Protein AF-A0A1Q7MFV3-F1 (afdb_monomer)

Radius of gyration: 17.22 Å; Cα contacts (8 Å, |Δi|>4): 51; chains: 1; bounding box: 36×25×49 Å

Foldseek 3Di:
DPPAWDWDADPVGIDTHGNVCVVVVVVLVVLVVVLVVVLVVCVVVVHDPCVVLVVVVQVVVCVVPVPRDSQNSCVVVVNDSPD

Mean predicted aligned error: 7.72 Å

Nearest PDB structures (foldseek):
  3k4i-assembly1_C  TM=9.367E-01  e=6.908E-01  Pseudomonas syringae pv. tomato
  4uzx-assembly1_A  TM=3.897E-01  e=1.420E+00  Saccharomyces cerevisiae
  2rp4-assembly1_A  TM=3.007E-01  e=9.484E+00  Drosophila melanogaster

Secondary structure (DSSP, 8-state):
--TTEEEEE-SS-EEEEEGGGHHHHHHHHHHHHHHHHHHHHHHHTT--HHHHTTHHHHHHHHHH-TT--HHHHHHHHT-----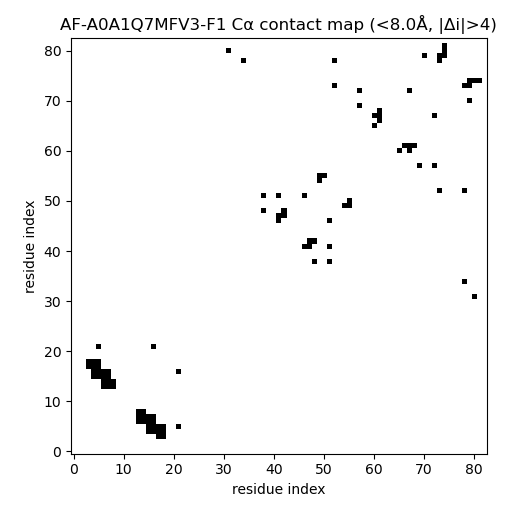

Structure (mmCIF, N/CA/C/O backbone):
data_AF-A0A1Q7MFV3-F1
#
_entry.id   AF-A0A1Q7MFV3-F1
#
loop_
_atom_site.group_PDB
_atom_site.id
_atom_site.type_symbol
_atom_site.label_atom_id
_atom_site.label_alt_id
_atom_site.label_comp_id
_atom_site.label_asym_id
_atom_site.label_entity_id
_atom_site.label_seq_id
_atom_site.pdbx_PDB_ins_code
_atom_site.Cartn_x
_atom_site.Cartn_y
_atom_site.Cartn_z
_atom_site.occupancy
_atom_site.B_iso_or_equiv
_atom_site.auth_seq_id
_atom_site.auth_comp_id
_atom_site.auth_asym_id
_atom_site.auth_atom_id
_atom_site.pdbx_PDB_model_num
ATOM 1 N N . MET A 1 1 ? 13.896 5.697 -22.540 1.00 49.62 1 MET A N 1
ATOM 2 C CA . MET A 1 1 ? 13.693 4.286 -22.900 1.00 49.62 1 MET A CA 1
ATOM 3 C C . MET A 1 1 ? 15.015 3.720 -23.363 1.00 49.62 1 MET A C 1
ATOM 5 O O . MET A 1 1 ? 15.388 3.821 -24.521 1.00 49.62 1 MET A O 1
ATOM 9 N N . ASN A 1 2 ? 15.775 3.237 -22.399 1.00 51.25 2 ASN A N 1
ATOM 10 C CA . ASN A 1 2 ? 16.742 2.168 -22.567 1.00 51.25 2 ASN A CA 1
ATOM 11 C C . ASN A 1 2 ? 15.9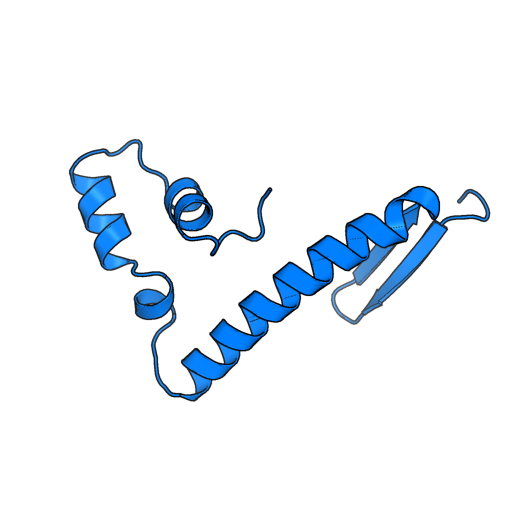40 0.900 -22.918 1.00 51.25 2 ASN A C 1
ATOM 13 O O . ASN A 1 2 ? 14.867 0.696 -22.359 1.00 51.25 2 ASN A O 1
ATOM 17 N N . ASP A 1 3 ? 16.429 0.074 -23.843 1.00 61.91 3 ASP A N 1
ATOM 18 C CA . ASP A 1 3 ? 15.782 -1.147 -24.380 1.00 61.91 3 ASP A CA 1
ATOM 19 C C . ASP A 1 3 ? 15.607 -2.280 -23.334 1.00 61.91 3 ASP A C 1
ATOM 21 O O . ASP A 1 3 ? 15.621 -3.470 -23.638 1.00 61.91 3 ASP A O 1
ATOM 25 N N . SER A 1 4 ? 15.541 -1.937 -22.050 1.00 77.19 4 SER A N 1
ATOM 26 C CA . SER A 1 4 ? 15.616 -2.863 -20.921 1.00 77.19 4 SER A CA 1
ATOM 27 C C . SER A 1 4 ? 14.705 -2.436 -19.772 1.00 77.19 4 SER A C 1
ATOM 29 O O . SER A 1 4 ? 14.997 -2.748 -18.623 1.00 77.19 4 SER A O 1
ATOM 31 N N . ASP A 1 5 ? 13.610 -1.734 -20.045 1.00 89.00 5 ASP A N 1
ATOM 32 C CA . ASP A 1 5 ? 12.567 -1.486 -19.047 1.00 89.00 5 ASP A CA 1
ATOM 33 C C . ASP A 1 5 ? 11.388 -2.435 -19.305 1.00 89.00 5 ASP A C 1
ATOM 35 O O . ASP A 1 5 ? 10.951 -2.604 -20.444 1.00 89.00 5 ASP A O 1
ATOM 39 N N . ALA A 1 6 ? 10.856 -3.050 -18.250 1.00 91.12 6 ALA A N 1
ATOM 40 C CA . ALA A 1 6 ? 9.543 -3.678 -18.304 1.00 91.12 6 ALA A CA 1
ATOM 41 C C . ALA A 1 6 ? 8.451 -2.621 -18.149 1.00 91.12 6 ALA A C 1
ATOM 43 O O . ALA A 1 6 ? 8.602 -1.647 -17.409 1.00 91.12 6 ALA A O 1
ATOM 44 N N . VAL A 1 7 ? 7.333 -2.844 -18.834 1.00 94.62 7 VAL A N 1
ATOM 45 C CA . VAL A 1 7 ? 6.184 -1.940 -18.829 1.00 94.62 7 VAL A CA 1
ATOM 46 C C . VAL A 1 7 ? 4.966 -2.697 -18.317 1.00 94.62 7 VAL A C 1
ATOM 48 O O . VAL A 1 7 ? 4.612 -3.740 -18.866 1.00 94.62 7 VAL A O 1
ATOM 51 N N . PHE A 1 8 ? 4.330 -2.167 -17.277 1.00 94.25 8 PHE A N 1
ATOM 52 C CA . PHE A 1 8 ? 3.063 -2.650 -16.728 1.00 94.25 8 PHE A CA 1
ATOM 53 C C . PHE A 1 8 ? 1.978 -1.628 -17.052 1.00 94.25 8 PHE A C 1
ATOM 55 O O . PHE A 1 8 ? 2.220 -0.432 -16.911 1.00 94.25 8 PHE A O 1
ATOM 62 N N . ALA A 1 9 ? 0.810 -2.078 -17.501 1.00 95.94 9 ALA A N 1
ATOM 63 C CA . ALA A 1 9 ? -0.295 -1.193 -17.843 1.00 95.94 9 ALA A CA 1
ATOM 64 C C . ALA A 1 9 ? -1.641 -1.835 -17.500 1.00 95.94 9 ALA A C 1
ATOM 66 O O . ALA A 1 9 ? -1.835 -3.028 -17.745 1.00 95.94 9 ALA A O 1
ATOM 67 N N . ASP A 1 10 ? -2.552 -1.030 -16.974 1.00 95.75 10 ASP A N 1
ATOM 68 C CA . ASP A 1 10 ? -3.946 -1.363 -16.697 1.00 95.75 10 ASP A CA 1
ATOM 69 C C . ASP A 1 10 ? -4.836 -0.122 -16.907 1.00 95.75 10 ASP A C 1
ATOM 71 O O . ASP A 1 10 ? -4.414 0.861 -17.525 1.00 95.75 10 ASP A O 1
ATOM 75 N N . ASP A 1 11 ? -6.082 -0.180 -16.435 1.00 97.56 11 ASP A N 1
ATOM 76 C CA . ASP A 1 11 ? -7.038 0.924 -16.558 1.00 97.56 11 ASP A CA 1
ATOM 77 C C . ASP A 1 11 ? -6.681 2.137 -15.669 1.00 97.56 11 ASP A C 1
ATOM 79 O O . ASP A 1 11 ? -7.194 3.233 -15.906 1.00 97.56 11 ASP A O 1
ATOM 83 N N . ASP A 1 12 ? -5.785 1.973 -14.687 1.00 94.75 12 ASP A N 1
ATOM 84 C CA . ASP A 1 12 ? -5.334 3.030 -13.776 1.00 94.75 12 ASP A CA 1
ATOM 85 C C . ASP A 1 12 ? -4.065 3.740 -14.285 1.00 94.75 12 ASP A C 1
ATOM 87 O O . ASP A 1 12 ? -3.790 4.883 -13.900 1.00 94.75 12 ASP A O 1
ATOM 91 N N . GLY A 1 13 ? -3.299 3.118 -15.191 1.00 96.44 13 GLY A N 1
ATOM 92 C CA . GLY A 1 13 ? -2.206 3.788 -15.895 1.00 96.44 13 GLY A CA 1
ATOM 93 C C . GLY A 1 13 ? -1.101 2.874 -16.417 1.00 96.44 13 GLY A C 1
ATOM 94 O O . GLY A 1 13 ? -1.313 1.713 -16.749 1.00 96.44 13 GLY A O 1
ATOM 95 N N . VAL A 1 14 ? 0.106 3.441 -16.544 1.00 96.62 14 VAL A N 1
ATOM 96 C CA . VAL A 1 14 ? 1.298 2.753 -17.064 1.00 96.62 14 VAL A CA 1
ATOM 97 C C . VAL A 1 14 ? 2.494 3.002 -16.146 1.00 96.62 14 VAL A C 1
ATOM 99 O O . VAL A 1 14 ? 2.801 4.149 -15.818 1.00 96.62 14 VAL A O 1
ATOM 102 N N . LEU A 1 15 ? 3.205 1.935 -15.782 1.00 94.75 15 LEU A N 1
ATOM 103 C CA . LEU A 1 15 ? 4.418 1.953 -14.969 1.00 94.75 15 LEU A CA 1
ATOM 104 C C . LEU A 1 15 ? 5.602 1.362 -15.745 1.00 94.75 15 LEU A C 1
ATOM 106 O O . LEU A 1 15 ? 5.516 0.261 -16.286 1.00 94.75 15 LEU A O 1
ATOM 110 N N . PHE A 1 16 ? 6.730 2.075 -15.742 1.00 94.31 16 PHE A N 1
ATOM 111 C CA . PHE A 1 16 ? 8.001 1.621 -16.310 1.00 94.31 16 PHE A CA 1
ATOM 112 C C . PHE A 1 16 ? 8.945 1.205 -15.185 1.00 94.31 16 PHE A C 1
ATOM 114 O O . PHE A 1 16 ? 9.179 1.976 -14.254 1.00 94.31 16 PHE A O 1
ATOM 121 N N . VAL A 1 17 ? 9.492 -0.004 -15.270 1.00 94.06 17 VAL A N 1
ATOM 122 C CA . VAL A 1 17 ? 10.374 -0.584 -14.254 1.00 94.06 17 VAL A CA 1
ATOM 123 C C . VAL A 1 17 ? 11.663 -1.038 -14.921 1.00 94.06 17 VAL A C 1
ATOM 125 O O . VAL A 1 17 ? 11.632 -1.844 -15.848 1.00 94.06 17 VAL A O 1
ATOM 128 N N . ALA A 1 18 ? 12.803 -0.555 -14.428 1.00 93.50 18 ALA A N 1
ATOM 129 C CA . ALA A 1 18 ? 14.105 -0.992 -14.919 1.00 93.50 18 ALA A CA 1
ATOM 130 C C . ALA A 1 18 ? 14.266 -2.513 -14.750 1.00 93.50 18 ALA A C 1
ATOM 132 O O . ALA A 1 18 ? 13.930 -3.056 -13.695 1.00 93.50 18 ALA A O 1
ATOM 133 N N . SER A 1 19 ? 14.789 -3.215 -15.765 1.00 89.44 19 SER A N 1
ATOM 134 C CA . SER A 1 19 ? 14.838 -4.691 -15.760 1.00 89.44 19 SER A CA 1
ATOM 135 C C . SER A 1 19 ? 15.542 -5.289 -14.547 1.00 89.44 19 SER A C 1
ATOM 137 O O . SER A 1 19 ? 15.133 -6.332 -14.047 1.00 89.44 19 SER A O 1
ATOM 139 N N . ASN A 1 20 ? 16.574 -4.616 -14.041 1.00 92.19 20 ASN A N 1
ATOM 140 C CA . ASN A 1 20 ? 17.322 -5.042 -12.859 1.00 92.19 20 ASN A CA 1
ATOM 141 C C . ASN A 1 20 ? 16.540 -4.912 -11.540 1.00 92.19 20 ASN A C 1
ATOM 143 O O . ASN A 1 20 ? 17.000 -5.427 -10.529 1.00 92.19 20 ASN A O 1
ATOM 147 N N . SER A 1 21 ? 15.390 -4.236 -11.537 1.00 92.56 21 SER A N 1
ATOM 148 C CA . SER A 1 21 ? 14.536 -4.038 -10.3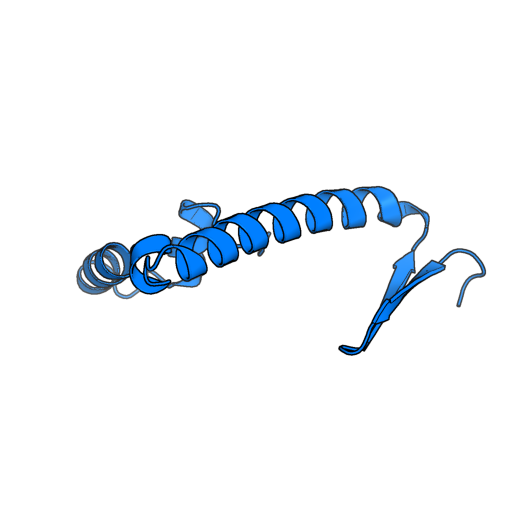60 1.00 92.56 21 SER A CA 1
ATOM 149 C C . SER A 1 21 ? 13.206 -4.792 -10.443 1.00 92.56 21 SER A C 1
ATOM 151 O O . SER A 1 21 ? 12.429 -4.748 -9.492 1.00 92.56 21 SER A O 1
ATOM 153 N N . ILE A 1 22 ? 12.925 -5.496 -11.549 1.00 93.44 22 ILE A N 1
ATOM 154 C CA . ILE A 1 22 ? 11.647 -6.203 -11.751 1.00 93.44 22 ILE A CA 1
ATOM 155 C C . ILE A 1 22 ? 11.374 -7.199 -10.624 1.00 93.44 22 ILE A C 1
ATOM 157 O O . ILE A 1 22 ? 10.256 -7.258 -10.117 1.00 93.44 22 ILE A O 1
ATOM 161 N N . GLU A 1 23 ? 12.373 -7.985 -10.226 1.00 94.06 23 GLU A N 1
ATOM 162 C CA . GLU A 1 23 ? 12.194 -9.021 -9.203 1.00 94.06 23 GLU A CA 1
ATOM 163 C C . GLU A 1 23 ? 11.814 -8.423 -7.843 1.00 94.06 23 GLU A C 1
ATOM 165 O O . GLU A 1 23 ? 10.877 -8.906 -7.201 1.00 94.06 23 GLU A O 1
ATOM 170 N N . ASP A 1 24 ? 12.477 -7.337 -7.444 1.00 94.38 24 ASP A N 1
ATOM 171 C CA . ASP A 1 24 ? 12.189 -6.627 -6.197 1.00 94.38 24 ASP A CA 1
ATOM 172 C C . ASP A 1 24 ? 10.799 -5.985 -6.228 1.00 94.38 24 ASP A C 1
ATOM 174 O O . ASP A 1 24 ? 10.009 -6.164 -5.297 1.00 94.38 24 ASP A O 1
ATOM 178 N N . VAL A 1 25 ? 10.447 -5.319 -7.334 1.00 95.00 25 VAL A N 1
ATOM 179 C CA . VAL A 1 25 ? 9.119 -4.716 -7.514 1.00 95.00 25 VAL A CA 1
ATOM 180 C C . VAL A 1 25 ? 8.025 -5.781 -7.450 1.00 95.00 25 VAL A C 1
ATOM 182 O O . VAL A 1 25 ? 7.049 -5.617 -6.719 1.00 95.00 25 VAL A O 1
ATOM 185 N N . LEU A 1 26 ? 8.190 -6.913 -8.142 1.00 94.50 26 LEU A N 1
ATOM 186 C CA . LEU A 1 26 ? 7.217 -8.009 -8.112 1.00 94.50 26 LEU A CA 1
ATOM 187 C C . LEU A 1 26 ? 7.104 -8.654 -6.728 1.00 94.50 26 LEU A C 1
ATOM 189 O O . LEU A 1 26 ? 6.020 -9.102 -6.346 1.00 94.50 26 LEU A O 1
ATOM 193 N N . LYS A 1 27 ? 8.198 -8.724 -5.967 1.00 95.19 27 LYS A N 1
ATOM 194 C CA . LYS A 1 27 ? 8.183 -9.239 -4.594 1.00 95.19 27 LYS A CA 1
ATOM 195 C C . LYS A 1 27 ? 7.343 -8.346 -3.683 1.00 95.19 27 LYS A C 1
ATOM 197 O O . LYS A 1 27 ? 6.488 -8.867 -2.965 1.00 95.19 27 LYS A O 1
ATOM 202 N N . VAL A 1 28 ? 7.544 -7.029 -3.740 1.00 93.25 28 VAL A N 1
ATOM 203 C CA . VAL A 1 28 ? 6.744 -6.067 -2.967 1.00 93.25 28 VAL A CA 1
ATOM 204 C C . VAL A 1 28 ? 5.288 -6.102 -3.433 1.00 93.25 28 VAL A C 1
ATOM 206 O O . VAL A 1 28 ? 4.399 -6.312 -2.610 1.00 93.25 28 VAL A O 1
ATOM 209 N N . ALA A 1 29 ? 5.031 -6.043 -4.742 1.00 93.62 29 ALA A N 1
ATOM 210 C CA . ALA A 1 29 ? 3.681 -6.084 -5.312 1.00 93.62 29 ALA A CA 1
ATOM 211 C C . ALA A 1 29 ? 2.881 -7.330 -4.885 1.00 93.62 29 ALA A C 1
ATOM 213 O O . ALA A 1 29 ? 1.693 -7.237 -4.580 1.00 93.62 29 ALA A O 1
ATOM 214 N N . LYS A 1 30 ? 3.521 -8.503 -4.784 1.00 94.38 30 LYS A N 1
ATOM 215 C CA . LYS A 1 30 ? 2.872 -9.721 -4.263 1.00 94.38 30 LYS A CA 1
ATOM 216 C C . LYS A 1 30 ? 2.469 -9.596 -2.792 1.00 94.38 30 LYS A C 1
ATOM 218 O O . LYS A 1 30 ? 1.412 -10.099 -2.415 1.00 94.38 30 LYS A O 1
ATOM 223 N N . SER A 1 31 ? 3.291 -8.945 -1.967 1.00 89.75 31 SER A N 1
ATOM 224 C CA . SER A 1 31 ? 2.965 -8.683 -0.558 1.00 89.75 31 SER A CA 1
ATOM 225 C C . SER A 1 31 ? 1.738 -7.775 -0.443 1.00 89.75 31 SER A C 1
ATOM 227 O O . SER A 1 31 ? 0.784 -8.111 0.259 1.00 89.75 31 SER A O 1
ATOM 229 N N . ILE A 1 32 ? 1.729 -6.687 -1.219 1.00 89.88 32 ILE A N 1
ATOM 230 C CA . ILE A 1 32 ? 0.624 -5.723 -1.332 1.00 89.88 32 ILE A CA 1
ATOM 231 C C . ILE A 1 32 ? -0.676 -6.437 -1.708 1.00 89.88 32 ILE A C 1
ATOM 233 O O . ILE A 1 32 ? -1.640 -6.427 -0.943 1.00 89.88 32 ILE A O 1
ATOM 237 N N . SER A 1 33 ? -0.664 -7.142 -2.841 1.00 90.69 33 SER A N 1
ATOM 238 C CA . SER A 1 33 ? -1.843 -7.827 -3.378 1.00 90.69 33 SER A CA 1
ATOM 239 C C . SER A 1 33 ? -2.407 -8.872 -2.409 1.00 90.69 33 SER A C 1
ATOM 241 O O . SER A 1 33 ? -3.623 -9.025 -2.284 1.00 90.69 33 SER A O 1
ATOM 243 N N . SER A 1 34 ? -1.539 -9.573 -1.671 1.00 90.75 34 SER A N 1
ATOM 244 C CA . SER A 1 34 ? -1.974 -10.507 -0.631 1.00 90.75 34 SER A CA 1
ATOM 245 C C . SER A 1 34 ? -2.735 -9.789 0.486 1.00 90.75 34 SER A C 1
ATOM 247 O O . SER A 1 34 ? -3.835 -10.212 0.844 1.00 90.75 34 SER A O 1
ATOM 249 N N . VAL A 1 35 ? -2.195 -8.689 1.021 1.00 87.56 35 VAL A N 1
ATOM 250 C CA . VAL A 1 35 ? -2.845 -7.912 2.091 1.00 87.56 35 VAL A CA 1
ATOM 251 C C . VAL A 1 35 ? -4.199 -7.371 1.631 1.00 87.56 35 VAL A C 1
ATOM 253 O O . VAL A 1 35 ? -5.195 -7.540 2.336 1.00 87.56 35 VAL A O 1
ATOM 256 N N . GLU A 1 36 ? -4.262 -6.789 0.436 1.00 86.88 36 GLU A N 1
ATOM 257 C CA . GLU A 1 36 ? -5.497 -6.237 -0.134 1.00 86.88 36 GLU A CA 1
ATOM 258 C C . GLU A 1 36 ? -6.567 -7.308 -0.336 1.00 86.88 36 GLU A C 1
ATOM 260 O O . GLU A 1 36 ? -7.737 -7.094 -0.015 1.00 86.88 36 GLU A O 1
ATOM 265 N N . ARG A 1 37 ? -6.176 -8.505 -0.785 1.00 90.00 37 ARG A N 1
ATOM 266 C CA . ARG A 1 37 ? -7.109 -9.620 -0.946 1.00 90.00 37 ARG A CA 1
ATOM 267 C C . ARG A 1 37 ? -7.711 -10.067 0.384 1.00 90.00 37 ARG A C 1
ATOM 269 O O . ARG A 1 37 ? -8.924 -10.237 0.468 1.00 90.00 37 ARG A O 1
ATOM 276 N N . HIS A 1 38 ? -6.900 -10.198 1.434 1.00 86.81 38 HIS A N 1
ATOM 277 C CA . HIS A 1 38 ? -7.406 -10.542 2.768 1.00 86.81 38 HIS A CA 1
ATOM 278 C C . HIS A 1 38 ? -8.356 -9.465 3.319 1.00 86.81 38 HIS A C 1
ATOM 280 O O . HIS A 1 38 ? -9.350 -9.788 3.981 1.00 86.81 38 HIS A O 1
ATOM 286 N N . GLN A 1 39 ? -8.073 -8.187 3.043 1.00 84.38 39 GLN A N 1
ATOM 287 C CA . GLN A 1 39 ? -8.964 -7.082 3.399 1.00 84.38 39 GLN A CA 1
ATOM 288 C C . GLN A 1 39 ? -10.290 -7.178 2.634 1.00 84.38 39 GLN A C 1
ATOM 290 O O . GLN A 1 39 ? -11.356 -7.135 3.251 1.00 84.38 39 GLN A O 1
ATOM 295 N N . ALA A 1 40 ? -10.244 -7.392 1.317 1.00 86.44 40 ALA A N 1
ATOM 296 C CA . ALA A 1 40 ? -11.426 -7.538 0.471 1.00 86.44 40 ALA A CA 1
ATOM 297 C C . ALA A 1 40 ? -12.305 -8.726 0.898 1.00 86.44 40 ALA A C 1
ATOM 299 O O . ALA A 1 40 ? -13.515 -8.567 1.061 1.00 86.44 40 ALA A O 1
ATOM 300 N N . GLU A 1 41 ? -11.707 -9.890 1.163 1.00 88.94 41 GLU A N 1
ATOM 301 C CA . GLU A 1 41 ? -12.409 -11.078 1.671 1.00 88.94 41 GLU A CA 1
ATOM 302 C C . GLU A 1 41 ? -13.072 -10.802 3.032 1.00 88.94 41 GLU A C 1
ATOM 304 O O . GLU A 1 41 ? -14.222 -11.175 3.267 1.00 88.94 41 GLU A O 1
ATOM 309 N N . SER A 1 42 ? -12.395 -10.069 3.920 1.00 84.00 42 SER A N 1
ATOM 310 C CA . SER A 1 42 ? -12.951 -9.683 5.222 1.00 84.00 42 SER A CA 1
ATOM 311 C C . SER A 1 42 ? -14.110 -8.687 5.100 1.00 84.00 42 SER A C 1
ATOM 313 O O . SER A 1 42 ? -15.082 -8.791 5.853 1.00 84.00 42 SER A O 1
ATOM 315 N N . ILE A 1 43 ? -14.038 -7.747 4.150 1.00 84.25 43 ILE A N 1
ATOM 316 C CA . ILE A 1 43 ? -15.134 -6.813 3.849 1.00 84.25 43 ILE A CA 1
ATOM 317 C C . ILE A 1 43 ? -16.344 -7.587 3.319 1.00 84.25 43 ILE A C 1
ATOM 319 O O . ILE A 1 43 ? -17.458 -7.367 3.791 1.00 84.25 43 ILE A O 1
ATOM 323 N N . GLN A 1 44 ? -16.133 -8.529 2.393 1.00 86.00 44 GLN A N 1
ATOM 324 C CA . GLN A 1 44 ? -17.201 -9.388 1.868 1.00 86.00 44 GLN A CA 1
ATOM 325 C C . GLN A 1 44 ? -17.850 -10.241 2.966 1.00 86.00 44 GLN A C 1
ATOM 327 O O . GLN A 1 44 ? -19.061 -10.447 2.951 1.00 86.00 44 GLN A O 1
ATOM 332 N N . ALA A 1 45 ? -17.074 -10.670 3.964 1.00 86.94 45 ALA A N 1
ATOM 333 C CA . ALA A 1 45 ? -17.572 -11.367 5.150 1.00 86.94 45 ALA A CA 1
ATOM 334 C C . ALA A 1 45 ? -18.281 -10.449 6.174 1.00 86.94 45 ALA A C 1
ATOM 336 O O . ALA A 1 45 ? -18.659 -10.909 7.252 1.00 86.94 45 ALA A O 1
ATOM 337 N N . GLY A 1 46 ? -18.455 -9.158 5.871 1.00 88.25 46 GLY A N 1
ATOM 338 C CA . GLY A 1 46 ? -19.183 -8.196 6.701 1.00 88.25 46 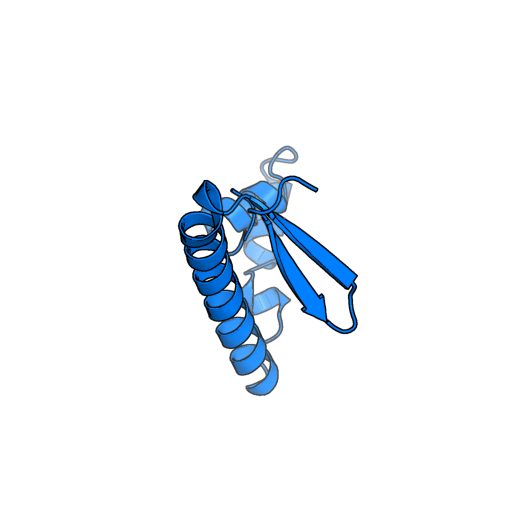GLY A CA 1
ATOM 339 C C . GLY A 1 46 ? -18.358 -7.530 7.806 1.00 88.25 46 GLY A C 1
ATOM 340 O O . GLY A 1 46 ? -18.924 -6.784 8.607 1.00 88.25 46 GLY A O 1
ATOM 341 N N . LYS A 1 47 ? -17.037 -7.750 7.865 1.00 84.44 47 LYS A N 1
ATOM 342 C CA . LYS A 1 47 ? -16.157 -7.042 8.810 1.00 84.44 47 LYS A CA 1
ATOM 343 C C . LYS A 1 47 ? -15.806 -5.668 8.265 1.00 84.44 47 LYS A C 1
ATOM 345 O O . LYS A 1 47 ? -15.248 -5.553 7.172 1.00 84.44 47 LYS A O 1
ATOM 350 N N . LYS A 1 48 ? -16.059 -4.617 9.043 1.00 84.31 48 LYS A N 1
ATOM 351 C CA . LYS A 1 48 ? -15.789 -3.242 8.600 1.00 84.31 48 LYS A CA 1
ATOM 352 C C . LYS A 1 48 ? -14.288 -3.006 8.476 1.00 84.31 48 LYS A C 1
ATOM 354 O O . LYS A 1 48 ? -13.513 -3.462 9.314 1.00 84.31 48 LYS A O 1
ATOM 359 N N . LEU A 1 49 ? -13.875 -2.202 7.497 1.00 81.56 49 LEU A N 1
ATOM 360 C CA . LEU A 1 49 ? -12.469 -1.809 7.347 1.00 81.56 49 LEU A CA 1
ATOM 361 C C . LEU A 1 49 ? -11.916 -1.151 8.628 1.00 81.56 49 LEU A C 1
ATOM 363 O O . LEU A 1 49 ? -10.784 -1.412 9.021 1.00 81.56 49 LEU A O 1
ATOM 367 N N . SER A 1 50 ? -12.738 -0.382 9.351 1.00 84.50 50 SER A N 1
ATOM 368 C CA . SER A 1 50 ? -12.369 0.201 10.650 1.00 84.50 50 SER A CA 1
ATOM 369 C C . SER A 1 50 ? -11.971 -0.850 11.693 1.00 84.50 50 SER A C 1
ATOM 371 O O . SER A 1 50 ? -11.041 -0.630 12.468 1.00 84.50 50 SER A O 1
ATOM 373 N N . GLU A 1 51 ? -12.641 -2.002 11.702 1.00 83.12 51 GLU A N 1
ATOM 374 C CA . GLU A 1 51 ? -12.344 -3.120 12.603 1.00 83.12 51 GLU A CA 1
ATOM 375 C C . GLU A 1 51 ? -11.076 -3.853 12.153 1.00 83.12 51 GLU A C 1
ATOM 377 O O . GLU A 1 51 ? -10.216 -4.169 12.978 1.00 83.12 51 GLU A O 1
ATOM 382 N N . GLN A 1 52 ? -10.905 -4.051 10.843 1.00 81.44 52 GLN A N 1
ATOM 383 C CA . GLN A 1 52 ? -9.710 -4.675 10.259 1.00 81.44 52 GLN A CA 1
ATOM 384 C C . GLN A 1 52 ? -8.436 -3.872 10.569 1.00 81.44 52 GLN A C 1
ATOM 386 O O . GLN A 1 52 ? -7.398 -4.439 10.925 1.00 81.44 52 GLN A O 1
ATOM 391 N N . LEU A 1 53 ? -8.536 -2.542 10.531 1.00 85.50 53 LEU A N 1
ATOM 392 C CA . LEU A 1 53 ? -7.449 -1.622 10.870 1.00 85.50 53 LEU A CA 1
ATOM 393 C C . LEU A 1 53 ? -7.340 -1.350 12.385 1.00 85.50 53 LEU A C 1
ATOM 395 O O . LEU A 1 53 ? -6.412 -0.678 12.814 1.00 85.50 53 LEU A O 1
ATOM 399 N N . ALA A 1 54 ? -8.260 -1.879 13.204 1.00 89.12 54 ALA A N 1
ATOM 400 C CA . ALA A 1 54 ? -8.509 -1.511 14.606 1.00 89.12 54 ALA A CA 1
ATOM 401 C C . ALA A 1 54 ? -8.375 -0.009 14.886 1.00 89.12 54 ALA A C 1
ATOM 403 O O . ALA A 1 54 ? -7.628 0.434 15.767 1.00 89.12 54 ALA A O 1
ATOM 404 N N . PHE A 1 55 ? -9.154 0.759 14.138 1.00 91.50 55 PHE A N 1
ATOM 405 C CA . PHE A 1 55 ? -9.191 2.210 14.193 1.00 91.50 55 PHE A CA 1
ATOM 406 C C . PHE A 1 55 ? -9.431 2.753 15.613 1.00 91.50 55 PHE A C 1
ATOM 408 O O . PHE A 1 55 ? -8.819 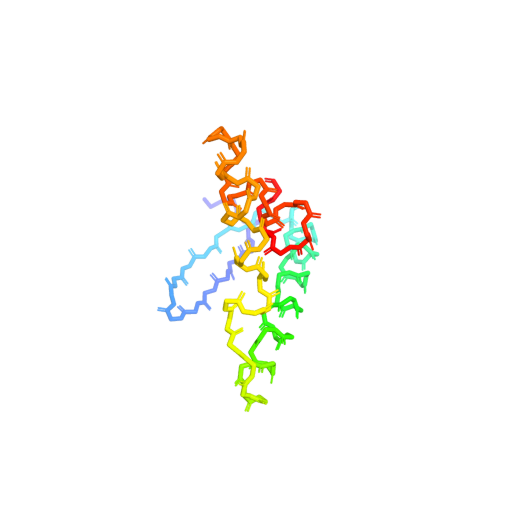3.742 16.006 1.00 91.50 55 PHE A O 1
ATOM 415 N N . ASP A 1 56 ? -10.206 2.049 16.439 1.00 91.81 56 ASP A N 1
ATOM 416 C CA . ASP A 1 56 ? -10.441 2.428 17.840 1.00 91.81 56 ASP A CA 1
ATOM 417 C C . ASP A 1 56 ? -9.150 2.454 18.674 1.00 91.81 56 ASP A C 1
ATOM 419 O O . ASP A 1 56 ? -8.948 3.332 19.518 1.00 91.81 56 ASP A O 1
ATOM 423 N N . ARG A 1 57 ? -8.222 1.521 18.412 1.00 90.94 57 ARG A N 1
ATOM 424 C CA . ARG A 1 57 ? -6.908 1.502 19.075 1.00 90.94 57 ARG A CA 1
ATOM 425 C C . ARG A 1 57 ? -6.040 2.664 18.618 1.00 90.94 57 ARG A C 1
ATOM 427 O O . ARG A 1 57 ? -5.314 3.228 19.435 1.00 90.94 57 ARG A O 1
ATOM 434 N N . TYR A 1 58 ? -6.109 3.014 17.336 1.00 93.44 58 TYR A N 1
ATOM 435 C CA . TYR A 1 58 ? -5.449 4.205 16.816 1.00 93.44 58 TYR A CA 1
ATOM 436 C C . TYR A 1 58 ? -5.963 5.469 17.512 1.00 93.44 58 TYR A C 1
ATOM 438 O O . TYR A 1 58 ? -5.153 6.233 18.034 1.00 93.44 58 TYR A O 1
ATOM 446 N N . LEU A 1 59 ? -7.285 5.654 17.585 1.00 94.44 59 LEU A N 1
ATOM 447 C CA . LEU A 1 59 ? -7.890 6.814 18.241 1.00 94.44 59 LEU A CA 1
ATOM 448 C C . LEU A 1 59 ? -7.485 6.892 19.715 1.00 94.44 59 LEU A C 1
ATOM 450 O O . LEU A 1 59 ? -7.039 7.942 20.162 1.00 94.44 59 LEU A O 1
ATOM 454 N N . THR A 1 60 ? -7.527 5.765 20.431 1.00 95.62 60 THR A N 1
ATOM 455 C CA . THR A 1 60 ? -7.116 5.690 21.843 1.00 95.62 60 THR A CA 1
ATOM 456 C C . THR A 1 60 ? -5.661 6.128 22.032 1.00 95.62 60 THR A C 1
ATOM 458 O O . THR A 1 60 ? -5.371 6.969 22.882 1.00 95.62 60 THR A O 1
ATOM 461 N N . LYS A 1 61 ? -4.739 5.604 21.211 1.00 93.62 61 LYS A N 1
ATOM 462 C CA . LYS A 1 61 ? -3.320 5.986 21.259 1.00 93.62 61 LYS A CA 1
ATOM 463 C C . LYS A 1 61 ? -3.110 7.455 20.894 1.00 93.62 61 LYS A C 1
ATOM 465 O O . LYS A 1 61 ? -2.326 8.127 21.555 1.00 93.62 61 LYS A O 1
ATOM 470 N N . ARG A 1 62 ? -3.821 7.965 19.885 1.00 95.56 62 ARG A N 1
ATOM 471 C CA . ARG A 1 62 ? -3.712 9.364 19.452 1.00 95.56 62 ARG A CA 1
ATOM 472 C C . ARG A 1 62 ? -4.249 10.348 20.489 1.00 95.56 62 ARG A C 1
ATOM 474 O O . ARG A 1 62 ? -3.733 11.453 20.596 1.00 95.56 62 ARG A O 1
ATOM 481 N N . THR A 1 63 ? -5.250 9.958 21.276 1.00 95.00 63 THR A N 1
ATOM 482 C CA . THR A 1 63 ? -5.718 10.769 22.408 1.00 95.00 63 THR A CA 1
ATOM 483 C C . THR A 1 63 ? -4.634 10.921 23.477 1.00 95.00 63 THR A C 1
ATOM 485 O O . THR A 1 63 ? -4.470 12.015 24.008 1.00 95.00 63 THR A O 1
ATOM 488 N N . SER A 1 64 ? -3.878 9.860 23.779 1.00 94.50 64 SER A N 1
ATOM 489 C CA . SER A 1 64 ? -2.764 9.923 24.741 1.00 94.50 64 SER A CA 1
ATOM 490 C C . SER A 1 64 ? -1.484 10.545 24.173 1.00 94.50 64 SER A C 1
ATOM 492 O O . SER A 1 64 ? -0.719 11.154 24.913 1.00 94.50 64 SER A O 1
ATOM 494 N N . ASP A 1 65 ? -1.251 10.392 22.871 1.00 94.62 65 ASP A N 1
ATOM 495 C CA . ASP A 1 65 ? -0.098 10.922 22.148 1.00 94.62 65 ASP A CA 1
ATOM 496 C C . ASP A 1 65 ? -0.570 11.525 20.814 1.00 94.62 65 ASP A C 1
ATOM 498 O O . ASP A 1 65 ? -0.675 10.814 19.809 1.00 94.62 65 ASP A O 1
ATOM 502 N N . PRO A 1 66 ? -0.845 12.840 20.768 1.00 93.94 66 PRO A N 1
ATOM 503 C CA . PRO A 1 66 ? -1.295 13.511 19.551 1.00 93.94 66 PRO A CA 1
ATOM 504 C C . PRO A 1 66 ? -0.321 13.409 18.368 1.00 93.94 66 PRO A C 1
ATOM 506 O O . PRO A 1 66 ? -0.744 13.611 17.225 1.00 93.94 66 PRO A O 1
ATOM 509 N N . SER A 1 67 ? 0.955 13.084 18.617 1.00 95.25 67 SER A N 1
ATOM 510 C CA . SER A 1 67 ? 1.965 12.867 17.575 1.00 95.25 67 SER A CA 1
ATOM 511 C C . SER A 1 67 ? 1.865 11.485 16.913 1.00 95.25 67 SER A C 1
ATOM 513 O O . SER A 1 67 ? 2.454 11.262 15.853 1.00 95.25 67 SER A O 1
ATOM 515 N N . TYR A 1 68 ? 1.081 10.561 17.482 1.00 95.06 68 TYR A N 1
ATOM 516 C CA . TYR A 1 68 ? 0.841 9.239 16.913 1.00 95.06 68 TYR A CA 1
ATOM 517 C C . TY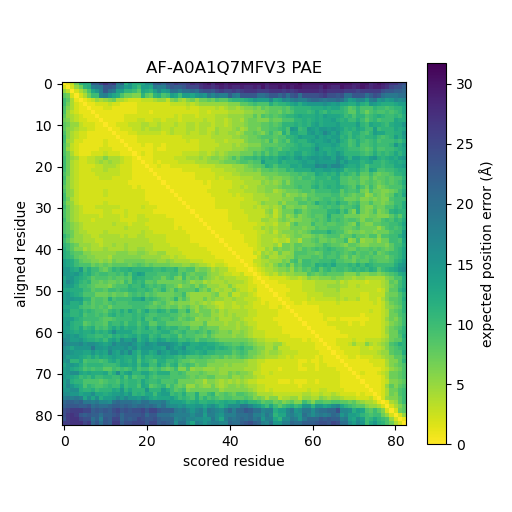R A 1 68 ? -0.030 9.333 15.650 1.00 95.06 68 TYR A C 1
ATOM 519 O O . TYR A 1 68 ? -1.253 9.508 15.697 1.00 95.06 68 TYR A O 1
ATOM 527 N N . THR A 1 69 ? 0.615 9.231 14.488 1.00 93.50 69 THR A N 1
ATOM 528 C CA . THR A 1 69 ? -0.049 9.326 13.184 1.00 93.50 69 THR A CA 1
ATOM 529 C C . THR A 1 69 ? -0.711 8.013 12.779 1.00 93.50 69 THR A C 1
ATOM 531 O O . THR A 1 69 ? -0.341 6.926 13.227 1.00 93.50 69 THR A O 1
ATOM 534 N N . PHE A 1 70 ? -1.696 8.106 11.883 1.00 89.75 70 PHE A N 1
ATOM 535 C CA . PHE A 1 70 ? -2.342 6.915 11.337 1.00 89.75 70 PHE A CA 1
ATOM 536 C C . PHE A 1 70 ? -1.367 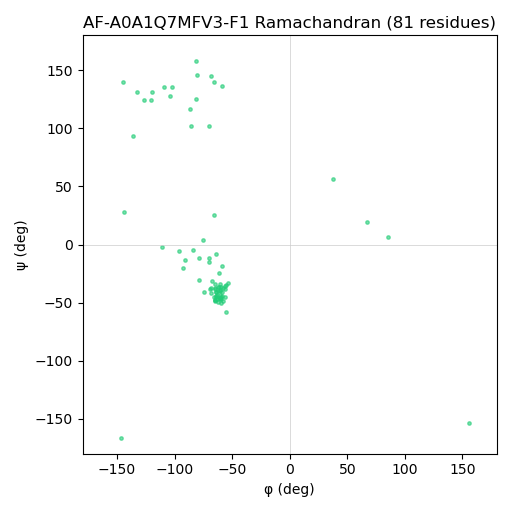6.072 10.500 1.00 89.75 70 PHE A C 1
ATOM 538 O O . PHE A 1 70 ? -1.355 4.854 10.630 1.00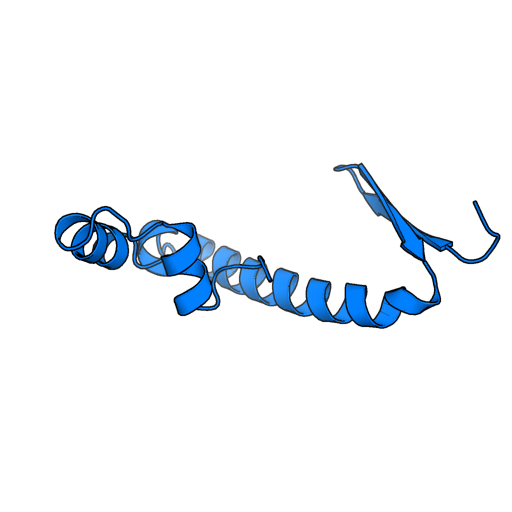 89.75 70 PHE A O 1
ATOM 545 N N . GLY A 1 71 ? -0.465 6.703 9.738 1.00 88.06 71 GLY A N 1
ATOM 546 C CA . GLY A 1 71 ? 0.586 5.990 9.001 1.00 88.06 71 GLY A CA 1
ATOM 547 C C . GLY A 1 71 ? 1.494 5.163 9.919 1.00 88.06 71 GLY A C 1
ATOM 548 O O . GLY A 1 71 ? 1.716 3.981 9.667 1.00 88.06 71 GLY A O 1
ATOM 549 N N . ARG A 1 72 ? 1.930 5.728 11.058 1.00 90.94 72 ARG A N 1
ATOM 550 C CA . ARG A 1 72 ? 2.688 4.976 12.073 1.00 90.94 72 ARG A CA 1
ATOM 551 C C . ARG A 1 72 ? 1.896 3.779 12.605 1.00 90.94 72 ARG A C 1
ATOM 553 O O . ARG A 1 72 ? 2.459 2.700 12.761 1.00 90.94 72 ARG A O 1
ATOM 560 N N . HIS A 1 73 ? 0.596 3.951 12.844 1.00 90.81 73 HIS A N 1
ATOM 561 C CA . HIS A 1 73 ? -0.283 2.863 13.270 1.00 90.81 73 HIS A CA 1
ATOM 562 C C . HIS A 1 73 ? -0.358 1.717 12.254 1.00 90.81 73 HIS A C 1
ATOM 564 O O . HIS A 1 73 ? -0.298 0.548 12.638 1.00 90.81 73 HIS A O 1
ATOM 570 N N . LEU A 1 74 ? -0.472 2.047 10.967 1.00 86.69 74 LEU A N 1
ATOM 571 C CA . LEU A 1 74 ? -0.522 1.058 9.894 1.00 86.69 74 LEU A CA 1
ATOM 572 C C . LEU A 1 74 ? 0.822 0.332 9.722 1.00 86.69 74 LEU A C 1
ATOM 574 O O . LEU A 1 74 ? 0.815 -0.896 9.606 1.00 86.69 74 LEU A O 1
ATOM 578 N N . LYS A 1 75 ? 1.957 1.049 9.791 1.00 83.75 75 LYS A N 1
ATOM 579 C CA . LYS A 1 75 ? 3.308 0.450 9.751 1.00 83.75 75 LYS A CA 1
ATOM 580 C C . LYS A 1 75 ? 3.524 -0.540 10.897 1.00 83.75 75 LYS A C 1
ATOM 582 O O . LYS A 1 75 ? 3.931 -1.671 10.661 1.00 83.75 75 LYS A O 1
ATOM 587 N N . GLU A 1 76 ? 3.157 -0.171 12.126 1.00 85.69 76 GLU A N 1
ATOM 588 C CA . GLU A 1 76 ? 3.266 -1.050 13.306 1.00 85.69 76 GLU A CA 1
ATOM 589 C C . GLU A 1 76 ? 2.413 -2.331 13.202 1.00 85.69 76 GLU A C 1
ATOM 591 O O . GLU A 1 76 ? 2.714 -3.325 13.860 1.00 85.69 76 GLU A O 1
ATOM 596 N N . ARG A 1 77 ? 1.340 -2.324 12.401 1.00 80.75 77 ARG A N 1
ATOM 597 C CA . ARG A 1 77 ? 0.433 -3.471 12.227 1.00 80.75 77 ARG A CA 1
ATOM 598 C C . ARG A 1 77 ? 0.737 -4.337 11.005 1.00 80.75 77 ARG A C 1
ATOM 600 O O . ARG A 1 77 ? 0.055 -5.343 10.826 1.00 80.75 77 ARG A O 1
ATOM 607 N N . GLY A 1 78 ? 1.681 -3.939 10.153 1.00 68.62 78 GLY A N 1
ATOM 608 C CA . GLY A 1 78 ? 1.872 -4.562 8.838 1.00 68.62 78 GLY A CA 1
ATOM 609 C C . GLY A 1 78 ? 0.701 -4.321 7.877 1.00 68.62 78 GLY A C 1
ATOM 610 O O . GLY A 1 78 ? 0.520 -5.075 6.930 1.00 68.62 78 GLY A O 1
ATOM 611 N N . GLY A 1 79 ? -0.125 -3.300 8.146 1.00 58.75 79 GLY A N 1
ATOM 612 C CA . GLY A 1 79 ? -1.203 -2.861 7.254 1.00 58.75 79 GLY A CA 1
ATOM 613 C C . GLY A 1 79 ? -0.760 -1.778 6.272 1.00 58.75 79 GLY A C 1
ATOM 614 O O . GLY A 1 79 ? -1.487 -1.478 5.331 1.00 58.75 79 GLY A O 1
ATOM 615 N N . ALA A 1 80 ? 0.413 -1.179 6.496 1.00 52.38 80 ALA A N 1
ATOM 616 C CA . ALA A 1 80 ? 1.005 -0.244 5.560 1.00 52.38 80 ALA A CA 1
ATOM 617 C C . ALA A 1 80 ? 1.817 -1.011 4.521 1.00 52.38 80 ALA A C 1
ATOM 619 O O . ALA A 1 80 ? 2.832 -1.631 4.821 1.00 52.38 80 ALA A O 1
ATOM 620 N N . ILE A 1 81 ? 1.3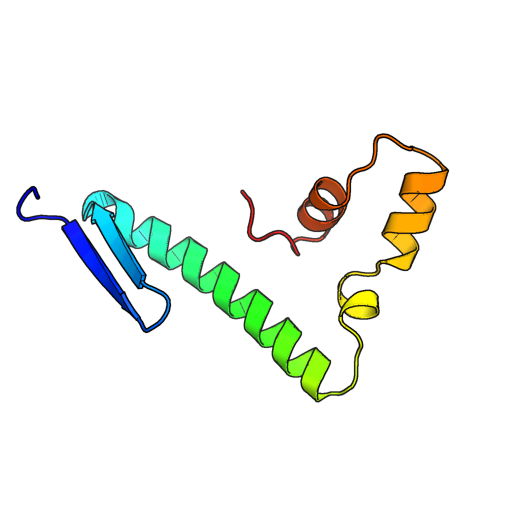46 -0.886 3.293 1.00 52.16 81 ILE A N 1
ATOM 621 C CA . ILE A 1 81 ? 2.066 -1.131 2.048 1.00 52.16 81 ILE A CA 1
ATOM 622 C C . ILE A 1 81 ? 3.242 -0.133 1.870 1.00 52.16 81 ILE A C 1
ATOM 624 O O . ILE A 1 81 ? 4.073 -0.298 0.986 1.00 52.16 81 ILE A O 1
ATOM 628 N N . GLU A 1 82 ? 3.351 0.886 2.729 1.00 44.88 82 GLU A N 1
ATOM 629 C CA . GLU A 1 82 ? 4.435 1.871 2.707 1.00 44.88 82 GLU A CA 1
ATOM 630 C C . GLU A 1 82 ? 5.668 1.396 3.490 1.00 44.88 82 GLU A C 1
ATOM 632 O O . GLU A 1 82 ? 5.716 1.499 4.724 1.00 44.88 82 GLU A O 1
ATOM 637 N N . GLU A 1 83 ? 6.680 0.941 2.751 1.00 38.75 83 GLU A N 1
ATOM 638 C CA . GLU A 1 83 ? 8.074 0.889 3.212 1.00 38.75 83 GLU A CA 1
ATOM 639 C C . GLU A 1 83 ? 8.613 2.318 3.410 1.00 38.75 83 GLU A C 1
ATOM 641 O O . GLU A 1 83 ? 8.554 3.135 2.466 1.00 38.75 83 GLU A O 1
#

pLDDT: mean 86.52, std 12.72, range [38.75, 97.56]

Solvent-accessible surface area (backbone atoms only — not comparable to full-atom values): 5055 Å² total; per-residue (Å²): 135,66,104,53,55,46,76,50,74,61,99,90,47,78,49,79,40,54,55,93,45,45,67,62,51,52,54,52,49,52,54,45,54,52,55,52,48,56,51,51,54,38,45,75,73,68,44,52,68,55,64,78,70,39,44,68,59,51,53,56,49,25,72,79,35,78,84,57,46,70,66,58,55,26,47,78,67,71,70,41,82,70,128

Sequence (83 aa):
MNDSDAVFADDDGVLFVASNSIEDVLKVAKSISSVERHQAESIQAGKKLSEQLAFDRYLTKRTSDPSYTFGRHLKERGGAIEE